Protein AF-A0A433TVH8-F1 (afdb_monomer_lite)

Structure (mmCIF, N/CA/C/O backbone):
data_AF-A0A433TVH8-F1
#
_entry.id   AF-A0A433TVH8-F1
#
loop_
_atom_site.group_PDB
_atom_site.id
_atom_site.type_symbol
_atom_site.label_atom_id
_atom_site.label_alt_id
_atom_site.label_comp_id
_atom_site.label_asym_id
_atom_site.label_entity_id
_atom_site.label_seq_id
_atom_site.pdbx_PDB_ins_code
_atom_site.Cartn_x
_atom_site.Cartn_y
_atom_site.Cartn_z
_atom_site.occupancy
_atom_site.B_iso_or_equiv
_atom_site.auth_seq_id
_atom_site.auth_comp_id
_atom_site.auth_asym_id
_atom_site.auth_atom_id
_atom_site.pdbx_PDB_model_num
ATOM 1 N N . MET A 1 1 ? 21.998 -65.240 -24.232 1.00 43.97 1 MET A N 1
ATOM 2 C CA . MET A 1 1 ? 23.245 -64.787 -24.881 1.00 43.97 1 MET A CA 1
ATOM 3 C C . MET A 1 1 ? 22.885 -63.749 -25.928 1.00 43.97 1 MET A C 1
ATOM 5 O O . MET A 1 1 ? 22.402 -64.134 -26.981 1.00 43.97 1 MET A O 1
ATOM 9 N N . SER A 1 2 ? 23.066 -62.463 -25.629 1.00 40.50 2 SER A N 1
ATOM 10 C CA . SER A 1 2 ? 22.928 -61.381 -26.612 1.00 40.50 2 SER A CA 1
ATOM 11 C C . SER A 1 2 ? 23.984 -60.322 -26.330 1.00 40.50 2 SER A C 1
ATOM 13 O O . SER A 1 2 ? 24.307 -60.047 -25.178 1.00 40.50 2 SER A O 1
ATOM 15 N N . LYS A 1 3 ? 24.585 -59.862 -27.423 1.00 35.66 3 LYS A N 1
ATOM 16 C CA . LYS A 1 3 ? 25.924 -59.294 -27.547 1.00 35.66 3 LYS A CA 1
ATOM 17 C C . LYS A 1 3 ? 26.063 -57.886 -26.966 1.00 35.66 3 LYS A C 1
ATOM 19 O O . LYS A 1 3 ? 25.188 -57.045 -27.141 1.00 35.66 3 LYS A O 1
ATOM 24 N N . ALA A 1 4 ? 27.228 -57.656 -26.365 1.00 31.70 4 ALA A N 1
ATOM 25 C CA . ALA A 1 4 ? 27.829 -56.346 -26.185 1.00 31.70 4 ALA A CA 1
ATOM 26 C C . ALA A 1 4 ? 28.227 -55.765 -27.551 1.00 31.70 4 ALA A C 1
ATOM 28 O O . ALA A 1 4 ? 28.735 -56.489 -28.410 1.00 31.70 4 ALA A O 1
ATOM 29 N N . THR A 1 5 ? 28.023 -54.461 -27.723 1.00 40.94 5 THR A N 1
ATOM 30 C CA . THR A 1 5 ? 28.688 -53.681 -28.771 1.00 40.94 5 THR A CA 1
ATOM 31 C C . THR A 1 5 ? 29.312 -52.477 -28.090 1.00 40.94 5 THR A C 1
ATOM 33 O O . THR A 1 5 ? 28.623 -51.610 -27.559 1.00 40.94 5 THR A O 1
ATOM 36 N N . GLU A 1 6 ? 30.631 -52.526 -28.040 1.00 31.86 6 GLU A N 1
ATOM 37 C CA . GLU A 1 6 ? 31.561 -51.543 -27.516 1.00 31.86 6 GLU A CA 1
ATOM 38 C C . GLU A 1 6 ? 31.805 -50.500 -28.614 1.00 31.86 6 GLU A C 1
ATOM 40 O O . GLU A 1 6 ? 32.073 -50.860 -29.761 1.00 31.86 6 GLU A O 1
ATOM 45 N N . VAL A 1 7 ? 31.663 -49.214 -28.292 1.00 39.47 7 VAL A N 1
ATOM 46 C CA . VAL A 1 7 ? 32.149 -48.124 -29.145 1.00 39.47 7 VAL A CA 1
ATOM 47 C C . VAL A 1 7 ? 33.027 -47.236 -28.282 1.00 39.47 7 VAL A C 1
ATOM 49 O O . VAL A 1 7 ? 32.582 -46.596 -27.330 1.00 39.47 7 VAL A O 1
ATOM 52 N N . GLU A 1 8 ? 34.306 -47.279 -28.616 1.00 32.91 8 GLU A N 1
ATOM 53 C CA . GLU A 1 8 ? 35.418 -46.644 -27.940 1.00 32.91 8 GLU A CA 1
ATOM 54 C C . GLU A 1 8 ? 35.581 -45.180 -28.393 1.00 32.91 8 GLU A C 1
ATOM 56 O O . GLU A 1 8 ? 35.491 -44.858 -29.574 1.00 32.91 8 GLU A O 1
ATOM 61 N N . GLY A 1 9 ? 35.882 -44.303 -27.431 1.00 29.08 9 GLY A N 1
ATOM 62 C CA . GLY A 1 9 ? 36.869 -43.236 -27.606 1.00 29.08 9 GLY A CA 1
ATOM 63 C C . GLY A 1 9 ? 36.485 -41.965 -28.376 1.00 29.08 9 GLY A C 1
ATOM 64 O O . GLY A 1 9 ? 36.715 -41.849 -29.574 1.00 29.08 9 GLY A O 1
ATOM 65 N N . ARG A 1 10 ? 36.164 -40.902 -27.626 1.00 31.50 10 ARG A N 1
ATOM 66 C CA . ARG A 1 10 ? 36.902 -39.622 -27.715 1.00 31.50 10 ARG A CA 1
ATOM 67 C C . ARG A 1 10 ? 36.694 -38.800 -26.442 1.00 31.50 10 ARG A C 1
ATOM 69 O O . ARG A 1 10 ? 35.688 -38.125 -26.262 1.00 31.50 10 ARG A O 1
ATOM 76 N N . LYS A 1 11 ? 37.677 -38.885 -25.540 1.00 35.81 11 LYS A N 1
ATOM 77 C CA . LYS A 1 11 ? 37.863 -37.939 -24.438 1.00 35.81 11 LYS A CA 1
ATOM 78 C C . LYS A 1 11 ? 38.481 -36.667 -25.015 1.00 35.81 11 LYS A C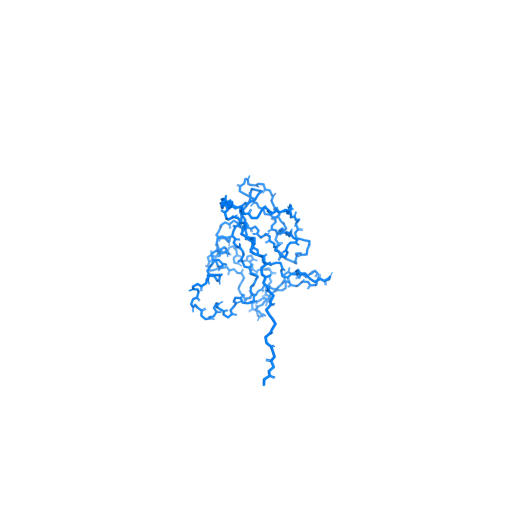 1
ATOM 80 O O . LYS A 1 11 ? 39.625 -36.695 -25.456 1.00 35.81 11 LYS A O 1
ATOM 85 N N . THR A 1 12 ? 37.758 -35.561 -24.953 1.00 31.31 12 THR A N 1
ATOM 86 C CA . THR A 1 12 ? 38.347 -34.220 -25.014 1.00 31.31 12 THR A CA 1
ATOM 87 C C . THR A 1 12 ? 38.068 -33.545 -23.685 1.00 31.31 12 THR A C 1
ATOM 89 O O . THR A 1 12 ? 36.963 -33.080 -23.426 1.00 31.31 12 THR A O 1
ATOM 92 N N . ALA A 1 13 ? 39.084 -33.560 -22.824 1.00 33.44 13 ALA A N 1
A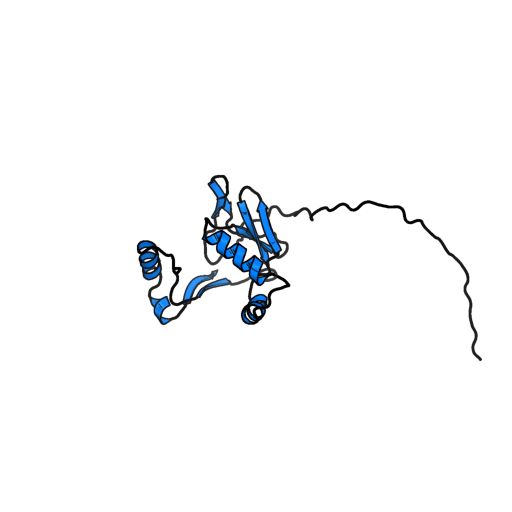TOM 93 C CA . ALA A 1 13 ? 39.188 -32.644 -21.707 1.00 33.44 13 ALA A CA 1
ATOM 94 C C . ALA A 1 13 ? 39.434 -31.243 -22.278 1.00 33.44 13 ALA A C 1
ATOM 96 O O . ALA A 1 13 ? 40.366 -31.056 -23.059 1.00 33.44 13 ALA A O 1
ATOM 97 N N . ILE A 1 14 ? 38.605 -30.273 -21.899 1.00 36.31 14 ILE A N 1
ATOM 98 C CA . ILE A 1 14 ? 38.927 -28.856 -22.054 1.00 36.31 14 ILE A CA 1
ATOM 99 C C . ILE A 1 14 ? 38.841 -28.233 -20.666 1.00 36.31 14 ILE A C 1
ATOM 101 O O . ILE A 1 14 ? 37.876 -28.424 -19.929 1.00 36.31 14 ILE A O 1
ATOM 105 N N . ASN A 1 15 ? 39.951 -27.592 -20.323 1.00 30.66 15 ASN A N 1
ATOM 106 C CA . ASN A 1 15 ? 40.332 -27.110 -19.014 1.00 30.66 15 ASN A CA 1
ATOM 107 C C . ASN A 1 15 ? 39.329 -26.143 -18.388 1.00 30.66 15 ASN A C 1
ATOM 109 O O . ASN A 1 15 ? 38.829 -25.216 -19.019 1.00 30.66 15 ASN A O 1
ATOM 113 N N . CYS A 1 16 ? 39.169 -26.344 -17.084 1.00 29.88 16 CYS A N 1
ATOM 114 C CA . CYS A 1 16 ? 38.721 -25.365 -16.118 1.00 29.88 16 CYS A CA 1
ATOM 115 C C . CYS A 1 16 ? 39.768 -24.241 -16.034 1.00 29.88 16 CYS A C 1
ATOM 117 O O . CYS A 1 16 ? 40.917 -24.485 -15.661 1.00 29.88 16 CYS A O 1
ATOM 119 N N . SER A 1 17 ? 39.380 -23.016 -16.376 1.00 32.03 17 SER A N 1
ATOM 120 C CA . SER A 1 17 ? 40.131 -21.813 -16.026 1.00 32.03 17 SER A CA 1
ATOM 121 C C . SER A 1 17 ? 39.164 -20.758 -15.512 1.00 32.03 17 SER A C 1
ATOM 123 O O . SER A 1 17 ? 38.303 -20.282 -16.245 1.00 32.03 17 SER A O 1
ATOM 125 N N . ASN A 1 18 ? 39.337 -20.460 -14.225 1.00 34.53 18 ASN A N 1
ATOM 126 C CA . ASN A 1 18 ? 38.788 -19.362 -13.440 1.00 34.53 18 ASN A CA 1
ATOM 127 C C . ASN A 1 18 ? 38.329 -18.146 -14.258 1.00 34.53 18 ASN A C 1
ATOM 129 O O . ASN A 1 18 ? 39.164 -17.395 -14.761 1.00 34.53 18 ASN A O 1
ATOM 133 N N . GLU A 1 19 ? 37.031 -17.857 -14.223 1.00 35.44 19 GLU A N 1
ATOM 134 C CA . GLU A 1 19 ? 36.545 -16.488 -14.355 1.00 35.44 19 GLU A CA 1
ATOM 135 C C . GLU A 1 19 ? 35.785 -16.104 -13.088 1.00 35.44 19 GLU A C 1
ATOM 137 O O . GLU A 1 19 ? 34.848 -16.766 -12.650 1.00 35.44 19 GLU A O 1
ATOM 142 N N . LYS A 1 20 ? 36.317 -15.052 -12.466 1.00 31.34 20 LYS A N 1
ATOM 143 C CA . LYS A 1 20 ? 35.874 -14.417 -11.233 1.00 31.34 20 LYS A CA 1
ATOM 144 C C . LYS A 1 20 ? 34.369 -14.179 -11.217 1.00 31.34 20 LYS A C 1
ATOM 146 O O . LYS A 1 20 ? 33.812 -13.637 -12.171 1.00 31.34 20 LYS A O 1
ATOM 151 N N . GLU A 1 21 ? 33.792 -14.445 -10.050 1.00 37.22 21 GLU A N 1
ATOM 152 C CA . GLU A 1 21 ? 32.594 -13.788 -9.545 1.00 37.22 21 GLU A CA 1
ATOM 153 C C . GLU A 1 21 ? 32.591 -12.309 -9.956 1.00 37.22 21 GLU A C 1
ATOM 155 O O . GLU A 1 21 ? 33.472 -11.525 -9.591 1.00 37.22 21 GLU A O 1
ATOM 160 N N . ARG A 1 22 ? 31.592 -11.930 -10.749 1.00 32.31 22 ARG A N 1
ATOM 161 C CA . ARG A 1 22 ? 31.095 -10.561 -10.770 1.00 32.31 22 ARG A CA 1
ATOM 162 C C . ARG A 1 22 ? 29.696 -10.619 -10.190 1.00 32.31 22 ARG A C 1
ATOM 164 O O . ARG A 1 22 ? 28.745 -10.949 -10.893 1.00 32.31 22 ARG A O 1
ATOM 171 N N . GLU A 1 23 ? 29.601 -10.307 -8.901 1.00 37.50 23 GLU A N 1
ATOM 172 C CA . GLU A 1 23 ? 28.397 -9.717 -8.327 1.00 37.50 23 GLU A CA 1
ATOM 173 C C . GLU A 1 23 ? 28.044 -8.484 -9.164 1.00 37.50 23 GLU A C 1
ATOM 175 O O . GLU A 1 23 ? 28.596 -7.397 -9.008 1.00 37.50 23 GLU A O 1
ATOM 180 N N . GLY A 1 24 ? 27.162 -8.691 -10.132 1.00 27.98 24 GLY A N 1
ATOM 181 C CA . GLY A 1 24 ? 26.419 -7.641 -10.792 1.00 27.98 24 GLY A CA 1
ATOM 182 C C . GLY A 1 24 ? 24.974 -7.835 -10.391 1.00 27.98 24 GLY A C 1
ATOM 183 O O . GLY A 1 24 ? 24.295 -8.702 -10.940 1.00 27.98 24 GLY A O 1
ATOM 184 N N . SER A 1 25 ? 24.506 -7.046 -9.425 1.00 33.22 25 SER A N 1
ATOM 185 C CA . SER A 1 25 ? 23.078 -6.803 -9.235 1.00 33.22 25 SER A CA 1
ATOM 186 C C . SER A 1 25 ? 22.454 -6.587 -10.617 1.00 33.22 25 SER A C 1
ATOM 188 O O . SER A 1 25 ? 23.026 -5.821 -11.397 1.00 33.22 25 SER A O 1
ATOM 190 N N . PRO A 1 26 ? 21.340 -7.250 -10.973 1.00 34.81 26 PRO A N 1
ATOM 191 C CA . PRO A 1 26 ? 20.772 -7.092 -12.301 1.00 34.81 26 PRO A CA 1
ATOM 192 C C . PRO A 1 26 ? 20.453 -5.611 -12.519 1.00 34.81 26 PRO A C 1
ATOM 194 O O . PRO A 1 26 ? 19.620 -5.039 -11.813 1.00 34.81 26 PRO A O 1
ATOM 197 N N . GLU A 1 27 ? 21.148 -4.980 -13.469 1.00 32.47 27 GLU A N 1
ATOM 198 C CA . GLU A 1 27 ? 20.838 -3.629 -13.928 1.00 32.47 27 GLU A CA 1
ATOM 199 C C . GLU A 1 27 ? 19.367 -3.601 -14.354 1.00 32.47 27 GLU A C 1
ATOM 201 O O . GLU A 1 27 ? 18.961 -4.251 -15.323 1.00 32.47 27 GLU A O 1
ATOM 206 N N . ILE A 1 28 ? 18.543 -2.870 -13.602 1.00 40.03 28 ILE A N 1
ATOM 207 C CA . ILE A 1 28 ? 17.120 -2.717 -13.896 1.00 40.03 28 ILE A CA 1
ATOM 208 C C . ILE A 1 28 ? 17.000 -1.873 -15.172 1.00 40.03 28 ILE A C 1
ATOM 210 O O . ILE A 1 28 ? 17.134 -0.653 -15.144 1.00 40.03 28 ILE A O 1
ATOM 214 N N . LYS A 1 29 ? 16.743 -2.541 -16.303 1.00 42.19 29 LYS A N 1
ATOM 215 C CA . LYS A 1 29 ? 16.635 -1.946 -17.648 1.00 42.19 29 LYS A CA 1
ATOM 216 C C . LYS A 1 29 ? 15.372 -1.117 -17.911 1.00 42.19 29 LYS A C 1
ATOM 218 O O . LYS A 1 29 ? 15.210 -0.639 -19.031 1.00 42.19 29 LYS A O 1
ATOM 223 N N . SER A 1 30 ? 14.468 -0.915 -16.953 1.00 52.47 30 SER A N 1
ATOM 224 C CA . SER A 1 30 ? 13.287 -0.077 -17.184 1.00 52.47 30 SER A CA 1
ATOM 225 C C . SER A 1 30 ? 13.349 1.218 -16.379 1.00 52.47 30 SER A C 1
ATOM 227 O O . SER A 1 30 ? 13.406 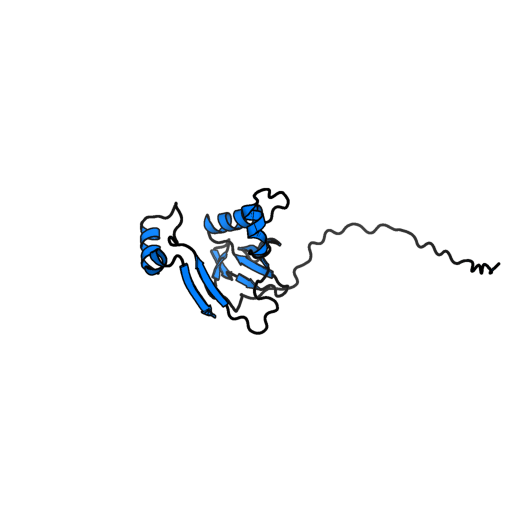1.249 -15.146 1.00 52.47 30 SER A O 1
ATOM 229 N N . ALA A 1 31 ? 13.277 2.337 -17.102 1.00 76.19 31 ALA A N 1
ATOM 230 C CA . ALA A 1 31 ? 13.085 3.654 -16.508 1.00 76.19 31 ALA A CA 1
ATOM 231 C C . ALA A 1 31 ? 11.779 3.742 -15.690 1.00 76.19 31 ALA A C 1
ATOM 233 O O . ALA A 1 31 ? 11.632 4.683 -14.919 1.00 76.19 31 ALA A O 1
ATOM 234 N N . GLY A 1 32 ? 10.892 2.742 -15.780 1.00 86.62 32 GLY A N 1
ATOM 235 C CA . GLY A 1 32 ? 9.599 2.706 -15.112 1.00 86.62 32 GLY A CA 1
ATOM 236 C C . GLY A 1 32 ? 8.677 3.823 -15.603 1.00 86.62 32 GLY A C 1
ATOM 237 O O . GLY A 1 32 ? 9.114 4.842 -16.134 1.00 86.62 32 GLY A O 1
ATOM 238 N N . VAL A 1 33 ? 7.372 3.646 -15.452 1.00 92.69 33 VAL A N 1
ATOM 239 C CA . VAL A 1 33 ? 6.395 4.709 -15.736 1.00 92.69 33 VAL A CA 1
ATOM 240 C C . VAL A 1 33 ? 5.429 4.843 -14.570 1.00 92.69 33 VAL A C 1
ATOM 242 O O . VAL A 1 33 ? 5.159 3.846 -13.909 1.00 92.69 33 VAL A O 1
ATOM 245 N N . PRO A 1 34 ? 4.870 6.032 -14.287 1.00 93.00 34 PRO A N 1
ATOM 246 C CA . PRO A 1 34 ? 3.817 6.148 -13.285 1.00 93.00 34 PRO A CA 1
ATOM 247 C C . PRO A 1 34 ? 2.684 5.150 -13.559 1.00 93.00 34 PRO A C 1
ATOM 249 O O . PRO A 1 34 ? 2.223 5.031 -14.700 1.00 93.00 34 PRO A O 1
ATOM 252 N N . LEU A 1 35 ? 2.241 4.429 -12.525 1.00 92.25 35 LEU A N 1
ATOM 253 C CA . LEU A 1 35 ? 1.194 3.420 -12.672 1.00 92.25 35 LEU A CA 1
ATOM 254 C C . LEU A 1 35 ? -0.093 4.087 -13.180 1.00 92.25 35 LEU A C 1
ATOM 256 O O . LEU A 1 35 ? -0.658 4.974 -12.538 1.00 92.25 35 LEU A O 1
ATOM 260 N N . LYS A 1 36 ? -0.558 3.657 -14.357 1.00 89.31 36 LYS A N 1
ATOM 261 C CA . LYS A 1 36 ? -1.720 4.267 -15.023 1.00 89.31 36 LYS A CA 1
ATOM 262 C C . LYS A 1 36 ? -3.019 3.982 -14.272 1.00 89.31 36 LYS A C 1
ATOM 264 O O . LYS A 1 36 ? -3.841 4.880 -14.094 1.00 89.31 36 LYS A O 1
ATOM 269 N N . ILE A 1 37 ? -3.183 2.738 -13.830 1.00 89.38 37 ILE A N 1
ATOM 270 C CA . ILE A 1 37 ? -4.390 2.239 -13.172 1.00 89.38 37 ILE A CA 1
ATOM 271 C C . ILE A 1 37 ? -4.161 2.299 -11.665 1.00 89.38 37 ILE A C 1
ATOM 273 O O . ILE A 1 37 ? -3.614 1.384 -11.058 1.00 89.38 37 ILE A O 1
ATOM 277 N N . GLN A 1 38 ? -4.552 3.425 -11.074 1.00 91.12 38 GLN A N 1
ATOM 278 C CA . GLN A 1 38 ? -4.480 3.660 -9.639 1.00 91.12 38 GLN A CA 1
ATOM 279 C C . GLN A 1 38 ? -5.852 4.136 -9.160 1.00 91.12 38 GLN A C 1
ATOM 281 O O . GLN A 1 38 ? -6.227 5.284 -9.403 1.00 91.12 38 GLN A O 1
ATOM 286 N N . ALA A 1 39 ? -6.590 3.241 -8.499 1.00 91.00 39 ALA A N 1
ATOM 287 C CA . ALA A 1 39 ? -7.947 3.503 -8.024 1.00 91.00 39 ALA A CA 1
ATOM 288 C C . ALA A 1 39 ? -7.984 4.542 -6.890 1.00 91.00 39 ALA A C 1
ATOM 290 O O . ALA A 1 39 ? -8.909 5.342 -6.823 1.00 91.00 39 ALA A O 1
ATOM 291 N N . SER A 1 40 ? -6.973 4.560 -6.015 1.00 90.19 40 SER A N 1
ATOM 292 C CA . SER A 1 40 ? -6.936 5.420 -4.828 1.00 90.19 40 SER A CA 1
ATOM 293 C C . SER A 1 40 ? -5.515 5.854 -4.460 1.00 90.19 40 SER A C 1
ATOM 295 O O . SER A 1 40 ? -4.519 5.389 -5.017 1.00 90.19 40 SER A O 1
ATOM 297 N N . GLY A 1 41 ? -5.406 6.761 -3.491 1.00 87.62 41 GLY A N 1
ATOM 298 C CA . GLY A 1 41 ? -4.138 7.314 -3.018 1.00 87.62 41 GLY A CA 1
ATOM 299 C C . GLY A 1 41 ? -3.583 8.442 -3.893 1.00 87.62 41 GLY A C 1
ATOM 300 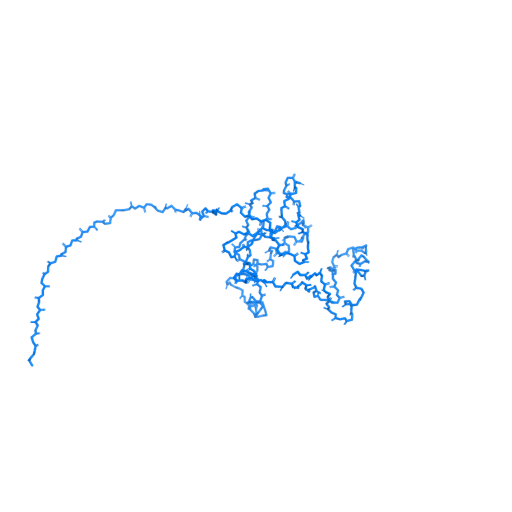O O . GLY A 1 41 ? -4.179 8.863 -4.882 1.00 87.62 41 GLY A O 1
ATOM 301 N N . HIS A 1 42 ? -2.429 8.978 -3.497 1.00 85.06 42 HIS A N 1
ATOM 302 C CA . HIS A 1 42 ? -1.784 10.068 -4.228 1.00 85.06 42 HIS A CA 1
ATOM 303 C C . HIS A 1 42 ? -1.039 9.532 -5.451 1.00 85.06 42 HIS A C 1
ATOM 305 O O . HIS A 1 42 ? -0.411 8.483 -5.359 1.00 85.06 42 HIS A O 1
ATOM 311 N N . LYS A 1 43 ? -1.066 10.267 -6.569 1.00 86.25 43 LYS A N 1
ATOM 312 C CA . LYS A 1 43 ? -0.268 9.954 -7.772 1.00 86.25 43 LYS A CA 1
ATOM 313 C C . LYS A 1 43 ? 1.187 10.426 -7.654 1.00 86.25 43 LYS A C 1
ATOM 315 O O . LYS A 1 43 ? 2.071 9.878 -8.306 1.00 86.25 43 LYS A O 1
ATOM 320 N N . VAL A 1 44 ? 1.436 11.419 -6.801 1.00 89.81 44 VAL A N 1
ATOM 321 C CA . VAL A 1 44 ? 2.756 12.007 -6.537 1.00 89.81 44 VAL A CA 1
ATOM 322 C C . VAL A 1 44 ? 3.003 12.124 -5.034 1.00 89.81 44 VAL A C 1
ATOM 324 O O . VAL A 1 44 ? 2.062 12.248 -4.247 1.00 89.81 44 VAL A O 1
ATOM 327 N N . THR A 1 45 ? 4.267 12.090 -4.628 1.00 89.69 45 THR A N 1
ATOM 328 C CA . THR A 1 45 ? 4.716 12.335 -3.251 1.00 89.69 45 THR A CA 1
ATOM 329 C C . THR A 1 45 ? 5.998 13.171 -3.254 1.00 89.69 45 THR A C 1
ATOM 331 O O . THR A 1 45 ? 6.533 13.481 -4.313 1.00 89.69 45 THR A O 1
ATOM 334 N N . GLN A 1 46 ? 6.479 13.572 -2.079 1.00 88.31 46 GLN A N 1
ATOM 335 C CA . GLN A 1 46 ? 7.761 14.265 -1.935 1.00 88.31 46 GLN A CA 1
ATOM 336 C C . GLN A 1 46 ? 8.895 13.250 -1.774 1.00 88.31 46 GLN A C 1
ATOM 338 O O . GLN A 1 46 ? 8.805 12.370 -0.917 1.00 88.31 46 GLN A O 1
ATOM 343 N N . GLY A 1 47 ? 9.947 13.396 -2.578 1.00 86.94 47 GLY A N 1
ATOM 344 C CA . GLY A 1 47 ? 11.212 12.686 -2.413 1.00 86.94 47 GLY A CA 1
ATOM 345 C C . GLY A 1 47 ? 12.088 13.293 -1.313 1.00 86.94 47 GLY A C 1
ATOM 346 O O . GLY A 1 47 ? 11.714 14.262 -0.650 1.00 86.94 47 GLY A O 1
ATOM 347 N N . HIS A 1 48 ? 13.287 12.741 -1.144 1.00 86.06 48 HIS A N 1
ATOM 348 C CA . HIS A 1 48 ? 14.282 13.160 -0.154 1.00 86.06 48 HIS A CA 1
ATOM 349 C C . HIS A 1 48 ? 14.684 14.630 -0.302 1.00 86.06 48 HIS A C 1
ATOM 351 O O . HIS A 1 48 ? 14.796 15.337 0.693 1.00 86.06 48 HIS A O 1
ATOM 357 N N . SER A 1 49 ? 14.838 15.111 -1.537 1.00 83.06 49 SER A N 1
ATOM 358 C CA . SER A 1 49 ? 15.193 16.507 -1.832 1.00 83.06 49 SER A CA 1
ATOM 359 C C . SER A 1 49 ? 13.989 17.461 -1.826 1.00 83.06 49 SER A C 1
ATOM 361 O O . SER A 1 49 ? 14.115 18.599 -2.261 1.00 83.06 49 SER A O 1
ATOM 363 N N . GLY A 1 50 ? 12.801 17.008 -1.404 1.00 82.75 50 GLY A N 1
ATOM 364 C CA . GLY A 1 50 ? 11.561 17.799 -1.411 1.00 82.75 50 GLY A CA 1
ATOM 365 C C . GLY A 1 50 ? 10.859 17.894 -2.772 1.00 82.75 50 GLY A C 1
ATOM 366 O O . GLY A 1 50 ? 9.695 18.295 -2.829 1.00 82.75 50 GLY A O 1
ATOM 367 N N . ASN A 1 51 ? 11.520 17.468 -3.850 1.00 86.62 51 ASN A N 1
ATOM 368 C CA . ASN A 1 51 ? 10.948 17.412 -5.194 1.00 86.62 51 ASN A CA 1
ATOM 369 C C . ASN A 1 51 ? 9.784 16.419 -5.277 1.00 86.62 51 ASN A C 1
ATOM 371 O O . ASN A 1 51 ? 9.734 15.429 -4.543 1.00 86.62 51 ASN A O 1
ATOM 375 N N . GLN A 1 52 ? 8.851 16.669 -6.197 1.00 90.81 52 GLN A N 1
ATOM 376 C CA . GLN A 1 52 ? 7.765 15.733 -6.462 1.00 90.81 52 GLN A CA 1
ATOM 377 C C . GLN A 1 52 ? 8.272 14.533 -7.263 1.00 90.81 52 GLN A C 1
ATOM 379 O O . GLN A 1 52 ? 8.903 14.694 -8.304 1.00 90.81 52 GLN A O 1
ATOM 384 N N . ILE A 1 53 ? 7.953 13.340 -6.778 1.00 89.81 53 ILE A N 1
ATOM 385 C CA . ILE A 1 53 ? 8.237 12.054 -7.416 1.00 89.81 53 ILE A CA 1
ATOM 386 C C . ILE A 1 53 ? 6.927 11.273 -7.594 1.00 89.81 53 ILE A C 1
ATOM 388 O O . ILE A 1 53 ? 5.976 11.496 -6.830 1.00 89.81 53 ILE A O 1
ATOM 392 N N . PRO A 1 54 ? 6.829 10.353 -8.568 1.00 92.56 54 PRO A N 1
ATOM 393 C CA . PRO A 1 54 ? 5.671 9.474 -8.686 1.00 92.56 54 PRO A CA 1
ATOM 394 C C . PRO A 1 54 ? 5.483 8.631 -7.419 1.00 92.56 54 PRO A C 1
ATOM 396 O O . PRO A 1 54 ? 6.437 8.094 -6.864 1.00 92.56 54 PRO A O 1
ATOM 399 N N . ALA A 1 55 ? 4.242 8.495 -6.956 1.00 94.44 55 ALA A N 1
ATOM 400 C CA . ALA A 1 55 ? 3.946 7.700 -5.765 1.00 94.44 55 ALA A CA 1
ATOM 401 C C . ALA A 1 55 ? 3.984 6.190 -6.041 1.00 94.44 55 ALA A C 1
ATOM 403 O O . ALA A 1 55 ? 4.325 5.414 -5.148 1.00 94.44 55 ALA A O 1
ATOM 404 N N . VAL A 1 56 ? 3.623 5.780 -7.261 1.00 95.75 56 VAL A N 1
ATOM 405 C CA . VAL A 1 56 ? 3.685 4.390 -7.719 1.00 95.75 56 VAL A CA 1
ATOM 406 C C . VAL A 1 56 ? 4.227 4.352 -9.146 1.00 95.75 56 VAL A C 1
ATOM 408 O O . VAL A 1 56 ? 3.707 5.043 -10.023 1.00 95.75 56 VAL A O 1
ATOM 411 N N . ILE A 1 57 ? 5.263 3.548 -9.377 1.00 95.56 57 ILE A N 1
ATOM 412 C CA . ILE A 1 57 ? 5.922 3.369 -10.677 1.00 95.56 57 ILE A CA 1
ATOM 413 C C . ILE A 1 57 ? 5.770 1.906 -11.090 1.00 95.56 57 ILE A C 1
ATOM 415 O O . ILE A 1 57 ? 6.151 1.023 -10.334 1.00 95.56 57 ILE A O 1
ATOM 419 N N . ASP A 1 58 ? 5.236 1.644 -12.274 1.00 96.00 58 ASP A N 1
ATOM 420 C CA . ASP A 1 58 ? 5.244 0.329 -12.908 1.00 96.00 58 ASP A CA 1
ATOM 421 C C . ASP A 1 58 ? 6.586 0.099 -13.607 1.00 96.00 58 ASP A C 1
ATOM 423 O O . ASP A 1 58 ? 7.010 0.910 -14.436 1.00 96.00 58 ASP A O 1
ATOM 427 N N . LEU A 1 59 ? 7.263 -0.993 -13.256 1.00 95.88 59 LEU A N 1
ATOM 428 C CA . LEU A 1 59 ? 8.537 -1.377 -13.859 1.00 95.88 59 LEU A CA 1
ATOM 429 C C . LEU A 1 59 ? 8.345 -2.181 -15.151 1.00 95.88 59 LEU A C 1
ATOM 431 O O . LEU A 1 59 ? 9.306 -2.348 -15.902 1.00 95.88 59 LEU A O 1
ATOM 435 N N . GLY A 1 60 ? 7.132 -2.670 -15.429 1.00 94.38 60 GLY A N 1
ATOM 436 C CA . GLY A 1 60 ? 6.823 -3.500 -16.595 1.00 94.38 60 GLY A CA 1
ATOM 437 C C . GLY A 1 60 ? 7.329 -4.946 -16.505 1.00 94.38 60 GLY A C 1
ATOM 438 O O . GLY A 1 60 ? 7.006 -5.750 -17.372 1.00 94.38 60 GLY A O 1
ATOM 439 N N . ASP A 1 61 ? 8.068 -5.296 -15.451 1.00 94.31 61 ASP A N 1
ATOM 440 C CA . ASP A 1 61 ? 8.635 -6.628 -15.182 1.00 94.31 61 ASP A CA 1
ATOM 441 C C . ASP A 1 61 ? 7.760 -7.472 -14.233 1.00 94.31 61 ASP A C 1
ATOM 443 O O . ASP A 1 61 ? 8.221 -8.455 -13.658 1.00 94.31 61 ASP A O 1
ATOM 447 N N . GLY A 1 62 ? 6.504 -7.066 -14.029 1.00 96.81 62 GLY A N 1
ATOM 448 C CA . GLY A 1 62 ? 5.614 -7.671 -13.038 1.00 96.81 62 GLY A CA 1
ATOM 449 C C . GLY A 1 62 ? 5.763 -7.097 -11.630 1.00 96.81 62 GLY A C 1
ATOM 450 O O . GLY A 1 62 ? 5.072 -7.559 -10.726 1.00 96.81 62 GLY A O 1
ATOM 451 N N . PHE A 1 63 ? 6.586 -6.062 -11.432 1.00 97.75 63 PHE A N 1
ATOM 452 C CA . PHE A 1 63 ? 6.702 -5.330 -10.172 1.00 97.75 63 PHE A CA 1
ATOM 453 C C . PHE A 1 63 ? 6.359 -3.841 -10.319 1.00 97.75 63 PHE A C 1
ATOM 455 O O . PHE A 1 63 ? 6.434 -3.243 -11.392 1.00 97.75 63 PHE A O 1
ATOM 462 N N . ILE A 1 64 ? 6.005 -3.231 -9.192 1.00 97.62 64 ILE A N 1
ATOM 463 C CA . ILE A 1 64 ? 5.884 -1.788 -9.007 1.00 97.62 64 ILE A CA 1
ATOM 464 C C . ILE A 1 64 ? 6.874 -1.298 -7.944 1.00 97.62 64 ILE A C 1
ATOM 466 O O . ILE A 1 64 ? 7.277 -2.043 -7.048 1.00 97.62 64 ILE A O 1
ATOM 470 N N . LEU A 1 65 ? 7.207 -0.012 -7.998 1.00 97.12 65 LEU A N 1
ATOM 471 C CA . LEU A 1 65 ? 7.823 0.730 -6.905 1.00 97.12 65 LEU A CA 1
ATOM 472 C C . LEU A 1 65 ? 6.764 1.605 -6.241 1.00 97.12 65 LEU A C 1
ATOM 474 O O . LEU A 1 65 ? 6.213 2.496 -6.883 1.00 97.12 65 LEU A O 1
ATOM 478 N N . LYS A 1 66 ? 6.497 1.384 -4.954 1.00 97.19 66 LYS A N 1
ATOM 479 C CA . LYS A 1 66 ? 5.615 2.229 -4.139 1.00 97.19 66 LYS A CA 1
ATOM 480 C C . LYS A 1 66 ? 6.454 3.125 -3.238 1.00 97.19 66 LYS A C 1
ATOM 482 O O . LYS A 1 66 ? 7.187 2.624 -2.392 1.00 97.19 66 LYS A O 1
ATOM 487 N N . ALA A 1 67 ? 6.349 4.437 -3.404 1.00 96.38 67 ALA A N 1
ATOM 488 C CA . ALA A 1 67 ? 7.158 5.391 -2.657 1.00 96.38 67 ALA A CA 1
ATOM 489 C C . ALA A 1 67 ? 6.829 5.358 -1.156 1.00 96.38 67 ALA A C 1
ATOM 491 O O . ALA A 1 67 ? 5.657 5.356 -0.760 1.00 96.38 67 ALA A O 1
ATOM 492 N N . LEU A 1 68 ? 7.863 5.386 -0.314 1.00 95.81 68 LEU A N 1
ATOM 493 C CA . LEU A 1 68 ? 7.704 5.504 1.130 1.00 95.81 68 LEU A CA 1
ATOM 494 C C . LEU A 1 68 ? 7.083 6.864 1.461 1.00 95.81 68 LEU A C 1
ATOM 496 O O . LEU A 1 68 ? 7.551 7.924 1.044 1.00 95.81 68 LEU A O 1
ATOM 500 N N . GLN A 1 69 ? 6.010 6.835 2.245 1.00 92.88 69 GLN A N 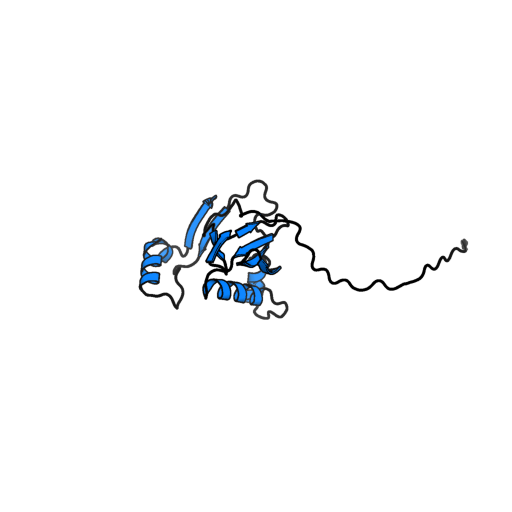1
ATOM 501 C CA . GLN A 1 69 ? 5.387 8.051 2.752 1.00 92.88 69 GLN A CA 1
ATOM 502 C C . GLN A 1 69 ? 6.216 8.668 3.880 1.00 92.88 69 GLN A C 1
ATOM 504 O O . GLN A 1 69 ? 6.974 7.976 4.559 1.00 92.88 69 GLN A O 1
ATOM 509 N N . LYS A 1 70 ? 5.989 9.962 4.149 1.00 91.19 70 LYS A N 1
ATOM 510 C CA . LYS A 1 70 ? 6.608 10.658 5.287 1.00 91.19 70 LYS A CA 1
ATOM 511 C C . LYS A 1 70 ? 6.459 9.854 6.592 1.00 91.19 70 LYS A C 1
ATOM 513 O O . LYS A 1 70 ? 5.371 9.293 6.819 1.00 91.19 70 LYS A O 1
ATOM 518 N N . PRO A 1 71 ? 7.495 9.837 7.450 1.00 91.31 71 PRO A N 1
ATOM 519 C CA . PRO A 1 71 ? 7.429 9.176 8.741 1.00 91.31 71 PRO A CA 1
ATOM 520 C C . PRO A 1 71 ? 6.212 9.626 9.562 1.00 91.31 71 PRO A C 1
ATOM 522 O O . PRO A 1 71 ? 5.768 10.772 9.444 1.00 91.31 71 PRO A O 1
ATOM 525 N N . PRO A 1 72 ? 5.627 8.723 10.360 1.00 93.50 72 PRO A N 1
ATOM 526 C CA . PRO A 1 72 ? 6.030 7.322 10.541 1.00 93.50 72 PRO A CA 1
ATOM 527 C C . PRO A 1 72 ? 5.363 6.348 9.545 1.00 93.50 72 PRO A C 1
ATOM 529 O O . PRO A 1 72 ? 5.485 5.138 9.692 1.00 93.50 72 PRO A O 1
ATOM 532 N N . ARG A 1 73 ? 4.590 6.830 8.559 1.00 92.88 73 ARG A N 1
ATOM 533 C CA . ARG A 1 73 ? 3.737 5.957 7.725 1.00 92.88 73 ARG A CA 1
ATOM 534 C C . ARG A 1 73 ? 4.539 5.027 6.817 1.00 92.88 73 ARG A C 1
ATOM 536 O O . ARG A 1 73 ? 4.249 3.837 6.784 1.00 92.88 73 ARG A O 1
ATOM 543 N N . GLY A 1 74 ? 5.532 5.565 6.104 1.00 94.44 74 GLY A N 1
ATOM 544 C CA . GLY A 1 74 ? 6.371 4.769 5.204 1.00 94.44 74 GLY A CA 1
ATOM 545 C C . GLY A 1 74 ? 7.209 3.730 5.948 1.00 94.44 74 GLY A C 1
ATOM 546 O O . GLY A 1 74 ? 7.285 2.590 5.513 1.00 94.44 74 GLY A O 1
ATOM 547 N N . GLU A 1 75 ? 7.767 4.099 7.103 1.00 96.00 75 GLU A N 1
ATOM 548 C CA . GLU A 1 75 ? 8.542 3.189 7.959 1.00 96.00 75 GLU A CA 1
ATOM 549 C C . GLU A 1 75 ? 7.677 2.061 8.524 1.00 96.00 75 GLU A C 1
ATOM 551 O O . GLU A 1 75 ? 8.078 0.903 8.485 1.00 96.00 75 GLU A O 1
ATOM 556 N N . ARG A 1 76 ? 6.456 2.371 8.981 1.00 96.88 76 ARG A N 1
ATOM 557 C CA . ARG A 1 76 ? 5.502 1.344 9.424 1.00 96.88 76 ARG A CA 1
ATOM 558 C C . ARG A 1 76 ? 5.182 0.346 8.310 1.00 96.88 76 ARG A C 1
ATOM 560 O O . ARG A 1 76 ? 5.131 -0.850 8.575 1.00 96.88 76 ARG A O 1
ATOM 567 N N . GLU A 1 77 ? 4.971 0.826 7.085 1.00 97.56 77 GLU A N 1
ATOM 568 C CA . GLU A 1 77 ? 4.695 -0.045 5.940 1.00 97.56 77 GLU A CA 1
ATOM 569 C C . GLU A 1 77 ? 5.910 -0.907 5.567 1.00 97.56 77 GLU A C 1
ATOM 571 O O . GLU A 1 77 ? 5.766 -2.113 5.376 1.00 97.56 77 GLU A O 1
ATOM 576 N N . LEU A 1 78 ? 7.109 -0.316 5.522 1.00 98.06 78 LEU A N 1
ATOM 577 C CA . LEU A 1 78 ? 8.352 -1.046 5.269 1.00 98.06 78 LEU A CA 1
ATOM 578 C C . LEU A 1 78 ? 8.577 -2.152 6.306 1.00 98.06 78 LEU A C 1
ATOM 580 O O . LEU A 1 78 ? 8.794 -3.300 5.927 1.00 98.06 78 LEU A O 1
ATOM 584 N N . ASN A 1 79 ? 8.473 -1.817 7.594 1.00 97.69 79 ASN A N 1
ATOM 585 C CA . ASN A 1 79 ? 8.690 -2.766 8.684 1.00 97.69 79 ASN A CA 1
ATOM 586 C C . ASN A 1 79 ? 7.674 -3.915 8.636 1.00 97.69 79 ASN A C 1
ATOM 588 O O . ASN A 1 79 ? 8.041 -5.063 8.869 1.00 97.69 79 ASN A O 1
ATOM 592 N N . PHE A 1 80 ? 6.411 -3.628 8.295 1.00 97.44 80 PHE A N 1
ATOM 593 C CA . PHE A 1 80 ? 5.388 -4.658 8.112 1.00 97.44 80 PHE A CA 1
ATOM 594 C C . PHE A 1 80 ? 5.765 -5.645 7.001 1.00 97.44 80 PHE A C 1
ATOM 596 O O . PHE A 1 80 ? 5.752 -6.854 7.228 1.00 97.44 80 PHE A O 1
ATOM 603 N N . TYR A 1 81 ? 6.140 -5.150 5.816 1.00 98.06 81 TYR A N 1
ATOM 604 C CA . TYR A 1 81 ? 6.525 -6.030 4.712 1.00 98.06 81 TYR A CA 1
ATOM 605 C C . TYR A 1 81 ? 7.802 -6.811 5.010 1.00 98.06 81 TYR A C 1
ATOM 607 O O . TYR A 1 81 ? 7.836 -8.004 4.725 1.00 98.06 81 TYR A O 1
ATOM 615 N N . GLN A 1 82 ? 8.815 -6.185 5.618 1.00 97.12 82 GLN A N 1
ATOM 616 C CA . GLN A 1 82 ? 10.026 -6.886 6.053 1.00 97.12 82 GLN A CA 1
ATOM 617 C C . GLN A 1 82 ? 9.673 -8.042 6.992 1.00 97.12 82 GLN A C 1
ATOM 619 O O . GLN A 1 82 ? 10.068 -9.174 6.726 1.00 97.12 82 GLN A O 1
ATOM 624 N N . TYR A 1 83 ? 8.846 -7.777 8.004 1.00 96.12 83 TYR A N 1
ATOM 625 C CA . TYR A 1 83 ? 8.434 -8.775 8.985 1.00 96.12 83 TYR A CA 1
ATOM 626 C C . TYR A 1 83 ? 7.646 -9.941 8.367 1.00 96.12 83 TYR A C 1
ATOM 628 O O . TYR A 1 83 ? 7.987 -11.097 8.591 1.00 96.12 83 TYR A O 1
ATOM 636 N N . VAL A 1 84 ? 6.633 -9.669 7.535 1.00 96.25 84 VAL A N 1
ATOM 637 C CA . VAL A 1 84 ? 5.815 -10.733 6.915 1.00 96.25 84 VAL A CA 1
ATOM 638 C C . VAL A 1 84 ? 6.577 -11.484 5.809 1.00 96.25 84 VAL A C 1
ATOM 640 O O . VAL A 1 84 ? 6.309 -12.656 5.516 1.00 96.25 84 VAL A O 1
ATOM 643 N N . SER A 1 85 ? 7.550 -10.831 5.170 1.00 94.31 85 SER A N 1
ATOM 644 C CA . SER A 1 85 ? 8.378 -11.460 4.137 1.00 94.31 85 SER A CA 1
ATOM 645 C C . SER A 1 85 ? 9.442 -12.404 4.694 1.00 94.31 85 SER A C 1
ATOM 647 O O . SER A 1 85 ? 9.855 -13.300 3.953 1.00 94.31 85 SER A O 1
ATOM 649 N N . ASP A 1 86 ? 9.817 -12.258 5.970 1.00 93.31 86 ASP A N 1
ATOM 650 C CA . ASP A 1 86 ? 10.861 -13.048 6.623 1.00 93.31 86 ASP A CA 1
ATOM 651 C C . ASP A 1 86 ? 10.596 -14.558 6.478 1.00 93.31 86 ASP A C 1
ATOM 653 O O . ASP A 1 86 ? 9.470 -15.043 6.630 1.00 93.31 86 ASP A O 1
ATOM 657 N N . GLN A 1 87 ? 11.642 -15.306 6.128 1.00 87.00 87 GLN A N 1
ATOM 658 C CA . GLN A 1 87 ? 11.588 -16.764 6.022 1.00 87.00 87 GLN A CA 1
ATOM 659 C C . GLN A 1 87 ? 11.504 -17.427 7.400 1.00 87.00 87 GLN A C 1
ATOM 661 O O . GLN A 1 87 ? 10.973 -18.528 7.512 1.00 87.00 87 GLN A O 1
ATOM 666 N N . ALA A 1 88 ? 11.986 -16.749 8.442 1.00 92.06 88 ALA A N 1
ATOM 667 C CA . ALA A 1 88 ? 11.914 -17.190 9.827 1.00 92.06 88 ALA A CA 1
ATOM 668 C C . ALA A 1 88 ? 10.598 -16.790 10.525 1.00 92.06 88 ALA A C 1
ATOM 670 O O . ALA A 1 88 ? 10.488 -16.938 11.741 1.00 92.06 88 ALA A O 1
ATOM 671 N N . LEU A 1 89 ? 9.596 -16.275 9.799 1.00 90.88 89 LEU A N 1
ATOM 672 C CA . LEU A 1 89 ? 8.300 -15.898 10.370 1.00 90.88 89 LEU A CA 1
ATOM 673 C C . LEU A 1 89 ? 7.589 -17.115 10.988 1.00 90.88 89 LEU A C 1
ATOM 675 O O . LEU A 1 89 ? 7.176 -18.024 10.274 1.00 90.88 89 LEU A O 1
ATOM 679 N N . VAL A 1 90 ? 7.385 -17.101 12.308 1.00 92.31 90 VAL A N 1
ATOM 680 C CA . VAL A 1 90 ? 6.730 -18.197 13.057 1.00 92.31 90 VAL A CA 1
ATOM 681 C C . VAL A 1 90 ? 5.234 -17.950 13.304 1.00 92.31 90 VAL A C 1
ATOM 683 O O . VAL A 1 90 ? 4.502 -18.896 13.574 1.00 92.31 90 VAL A O 1
ATOM 686 N N . ASP A 1 91 ? 4.760 -16.705 13.196 1.00 95.44 91 ASP A N 1
ATOM 687 C CA . ASP A 1 91 ? 3.357 -16.355 13.458 1.00 95.44 91 ASP A CA 1
ATOM 688 C C . ASP A 1 91 ? 2.412 -17.015 12.423 1.00 95.44 91 ASP A C 1
ATOM 690 O O . ASP A 1 91 ? 2.493 -16.688 11.232 1.00 95.44 91 ASP A O 1
ATOM 694 N N . PRO A 1 92 ? 1.519 -17.937 12.844 1.00 95.06 92 PRO A N 1
ATOM 695 C CA . PRO A 1 92 ? 0.669 -18.695 11.928 1.00 95.06 92 PRO A CA 1
ATOM 696 C C . PRO A 1 92 ? -0.383 -17.828 11.226 1.00 95.06 92 PRO A C 1
ATOM 698 O O . PRO A 1 92 ? -0.713 -18.096 10.068 1.00 95.06 92 PRO A O 1
ATOM 701 N N . ASP A 1 93 ? -0.877 -16.771 11.875 1.00 95.50 93 ASP A N 1
ATOM 702 C CA . ASP A 1 93 ? -1.864 -15.868 11.280 1.00 95.50 93 ASP A CA 1
ATOM 703 C C . ASP A 1 93 ? -1.210 -15.044 10.166 1.00 95.50 93 ASP A C 1
ATOM 705 O O . ASP A 1 93 ? -1.781 -14.850 9.089 1.00 95.50 93 ASP A O 1
ATOM 709 N N . LEU A 1 94 ? 0.035 -14.608 10.375 1.00 94.69 94 LEU A N 1
ATOM 710 C CA . LEU A 1 94 ? 0.787 -13.876 9.356 1.00 94.69 94 LEU A CA 1
ATOM 711 C C . LEU A 1 94 ? 1.272 -14.773 8.215 1.00 94.69 94 LEU A C 1
ATOM 713 O O . LEU A 1 94 ? 1.295 -14.329 7.064 1.00 94.69 94 LEU A O 1
ATOM 717 N N . GLN A 1 95 ? 1.597 -16.038 8.491 1.00 94.69 95 GLN A N 1
ATOM 718 C CA . GLN A 1 95 ? 1.836 -17.023 7.435 1.00 94.69 95 GLN A CA 1
ATOM 719 C C . GLN A 1 95 ? 0.579 -17.243 6.583 1.00 94.69 95 GLN A C 1
ATOM 721 O O . GLN A 1 95 ? 0.680 -17.280 5.356 1.00 94.69 95 GLN A O 1
ATOM 726 N N . MET A 1 96 ? -0.601 -17.322 7.208 1.00 95.62 96 MET A N 1
ATOM 727 C CA . MET A 1 96 ? -1.883 -17.426 6.503 1.00 95.62 96 MET A CA 1
ATOM 728 C C . MET A 1 96 ? -2.195 -16.170 5.677 1.00 95.62 96 MET A C 1
ATOM 730 O O . MET A 1 96 ? -2.764 -16.275 4.592 1.00 95.62 96 MET A O 1
ATOM 734 N N . LEU A 1 97 ? -1.809 -14.985 6.159 1.00 95.56 97 LEU A N 1
ATOM 735 C CA . LEU A 1 97 ? -2.013 -13.714 5.462 1.00 95.56 97 LEU A CA 1
ATOM 736 C C . LEU A 1 97 ? -1.101 -13.549 4.235 1.00 95.56 97 LEU A C 1
ATOM 738 O O . LEU A 1 97 ? -1.516 -12.951 3.242 1.00 95.56 97 LEU A O 1
ATOM 742 N N . LYS A 1 98 ? 0.136 -14.056 4.293 1.00 94.12 98 LYS A N 1
ATOM 743 C CA . LYS A 1 98 ? 1.197 -13.816 3.296 1.00 94.12 98 LYS A CA 1
ATOM 744 C C . LYS A 1 98 ? 0.771 -14.030 1.830 1.00 94.12 98 LYS A C 1
ATOM 746 O O . LYS A 1 98 ? 1.099 -13.162 1.022 1.00 94.12 98 LYS A O 1
ATOM 751 N N . PRO A 1 99 ? 0.017 -15.086 1.454 1.00 94.88 99 PRO A N 1
ATOM 752 C CA . PRO A 1 99 ? -0.435 -15.291 0.073 1.00 94.88 99 PRO A CA 1
ATOM 753 C C . PRO A 1 99 ? -1.403 -14.221 -0.457 1.00 94.88 99 PRO A C 1
ATOM 755 O O . PRO A 1 99 ? -1.576 -14.108 -1.667 1.00 94.88 99 PRO A O 1
ATOM 758 N N . PHE A 1 100 ? -2.041 -13.443 0.423 1.00 96.81 100 PHE A N 1
ATOM 759 C CA . PHE A 1 100 ? -2.987 -12.382 0.058 1.00 96.81 100 PHE A CA 1
ATOM 760 C C . PHE A 1 100 ? -2.326 -11.003 -0.083 1.00 96.81 100 PHE A C 1
ATOM 762 O O . PHE A 1 100 ? -3.000 -10.024 -0.409 1.00 96.81 100 PHE A O 1
ATOM 769 N N . LEU A 1 101 ? -1.019 -10.902 0.174 1.00 97.31 101 LEU A N 1
ATOM 770 C CA . LEU A 1 101 ? -0.254 -9.666 0.046 1.00 97.31 101 LEU A CA 1
ATOM 771 C C . LEU A 1 101 ? 0.526 -9.639 -1.276 1.00 97.31 101 LEU A C 1
ATOM 773 O O . LEU A 1 101 ? 0.966 -10.685 -1.754 1.00 97.31 101 LEU A O 1
ATOM 777 N N . PRO A 1 102 ? 0.787 -8.448 -1.846 1.00 98.12 102 PRO A N 1
ATOM 778 C CA . PRO A 1 102 ? 1.796 -8.310 -2.887 1.00 98.12 102 PRO A CA 1
ATOM 779 C C . PRO A 1 102 ? 3.151 -8.843 -2.403 1.00 98.12 102 PRO A C 1
ATOM 781 O O . PRO A 1 102 ? 3.587 -8.529 -1.293 1.00 98.12 102 PRO A O 1
ATOM 784 N N . GLN A 1 103 ? 3.844 -9.611 -3.245 1.00 97.44 103 GLN A N 1
ATOM 785 C CA . GLN A 1 103 ? 5.181 -10.103 -2.933 1.00 97.44 103 GLN A CA 1
ATOM 786 C C . GLN A 1 103 ? 6.133 -8.920 -2.747 1.00 97.44 103 GLN A C 1
ATOM 788 O O . GLN A 1 103 ? 6.269 -8.078 -3.635 1.00 97.44 103 GLN A O 1
ATOM 793 N N . PHE A 1 104 ? 6.826 -8.885 -1.613 1.00 98.12 104 PHE A N 1
ATOM 794 C CA . PHE A 1 104 ? 7.844 -7.884 -1.324 1.00 98.12 104 PHE A CA 1
ATOM 795 C C . PHE A 1 104 ? 9.220 -8.353 -1.797 1.00 98.12 104 PHE A C 1
ATOM 797 O O . PHE A 1 104 ? 9.706 -9.397 -1.370 1.00 98.12 104 PHE A O 1
ATOM 804 N N . ALA A 1 105 ? 9.845 -7.568 -2.675 1.00 97.38 105 ALA A N 1
ATOM 805 C CA . ALA A 1 105 ? 11.170 -7.832 -3.237 1.00 97.38 105 ALA A CA 1
ATOM 806 C C . ALA A 1 105 ? 12.258 -6.897 -2.671 1.00 97.38 105 ALA A C 1
ATOM 808 O O . ALA A 1 105 ? 13.343 -6.796 -3.238 1.00 97.38 105 ALA A O 1
ATOM 809 N N . GLY A 1 106 ? 11.969 -6.201 -1.566 1.00 97.50 106 GLY A N 1
ATOM 810 C CA . GLY A 1 106 ? 12.917 -5.332 -0.869 1.00 97.50 106 GLY A CA 1
ATOM 811 C C . GLY A 1 106 ? 12.645 -3.832 -1.020 1.00 97.50 106 GLY A C 1
ATOM 812 O O . GLY A 1 106 ? 11.742 -3.386 -1.736 1.00 97.50 106 GLY A O 1
ATOM 813 N N . LYS A 1 107 ? 13.443 -3.039 -0.297 1.00 97.62 107 LYS A N 1
ATOM 814 C CA . LYS A 1 107 ? 13.474 -1.573 -0.383 1.00 97.62 107 LYS A CA 1
ATOM 815 C C . LYS A 1 107 ? 14.476 -1.150 -1.461 1.00 97.62 107 LYS A C 1
ATOM 817 O O . LYS A 1 107 ? 15.567 -1.707 -1.525 1.00 97.62 107 LYS A O 1
ATOM 822 N N . ILE A 1 108 ? 14.131 -0.144 -2.262 1.00 95.94 108 ILE A N 1
ATOM 823 C CA . ILE A 1 108 ? 15.009 0.441 -3.284 1.00 95.94 108 ILE A CA 1
ATOM 824 C C . ILE A 1 108 ? 15.047 1.958 -3.114 1.00 95.94 108 ILE A C 1
ATOM 826 O O . ILE A 1 108 ? 14.003 2.589 -2.978 1.00 95.94 108 ILE A O 1
ATOM 830 N N . ASP A 1 109 ? 16.241 2.542 -3.163 1.00 94.62 109 ASP A N 1
ATOM 831 C CA . ASP A 1 109 ? 16.449 3.989 -3.213 1.00 94.62 109 ASP A CA 1
ATOM 832 C C . ASP A 1 109 ? 16.814 4.388 -4.655 1.00 94.62 109 ASP A C 1
ATOM 834 O O . ASP A 1 109 ? 17.755 3.848 -5.235 1.00 94.62 109 ASP A O 1
ATOM 838 N N . ARG A 1 110 ? 16.026 5.277 -5.274 1.00 88.50 110 ARG A N 1
ATOM 839 C CA . ARG A 1 110 ? 16.165 5.669 -6.689 1.00 88.50 110 ARG A CA 1
ATOM 840 C C . ARG A 1 110 ? 15.559 7.051 -6.947 1.00 88.50 110 ARG A C 1
ATOM 842 O O . ARG A 1 110 ? 14.583 7.419 -6.307 1.00 88.50 110 ARG A O 1
ATOM 849 N N . ASP A 1 111 ? 16.108 7.812 -7.896 1.00 84.62 111 ASP A N 1
ATOM 850 C CA . ASP A 1 111 ? 15.539 9.083 -8.389 1.00 84.62 111 ASP A CA 1
ATOM 851 C C . ASP A 1 111 ? 15.139 10.058 -7.260 1.00 84.62 111 ASP A C 1
ATOM 853 O O . ASP A 1 111 ? 14.110 10.731 -7.304 1.00 84.62 111 ASP A O 1
ATOM 857 N N . GLY A 1 112 ? 15.953 10.097 -6.199 1.00 85.38 112 GLY A N 1
ATOM 858 C CA . GLY A 1 112 ? 15.730 10.960 -5.042 1.00 85.38 112 GLY A CA 1
ATOM 859 C C . GLY A 1 112 ? 14.596 10.518 -4.110 1.00 85.38 112 GLY A C 1
ATOM 860 O O . GLY A 1 112 ? 14.134 11.342 -3.326 1.00 85.38 112 GLY A O 1
ATOM 861 N N . GLY A 1 113 ? 14.147 9.260 -4.151 1.00 91.69 113 GLY A N 1
ATOM 862 C CA . GLY A 1 113 ? 13.158 8.699 -3.224 1.00 91.69 113 GLY A CA 1
ATOM 863 C C . GLY A 1 113 ? 13.453 7.260 -2.790 1.00 91.69 113 GLY A C 1
ATOM 864 O O . GLY A 1 113 ? 14.163 6.523 -3.470 1.00 91.69 113 GLY A O 1
ATOM 865 N N . SER A 1 114 ? 12.851 6.852 -1.671 1.00 95.50 114 SER A N 1
ATOM 866 C CA . SER A 1 114 ? 12.813 5.463 -1.205 1.00 95.50 114 SER A CA 1
ATOM 867 C C . SER A 1 114 ? 11.507 4.802 -1.624 1.00 95.50 114 SER A C 1
ATOM 869 O O . SER A 1 114 ? 10.437 5.394 -1.468 1.00 95.50 114 SER A O 1
ATOM 871 N N . TYR A 1 115 ? 11.572 3.549 -2.061 1.00 97.44 115 TYR A N 1
ATOM 872 C CA . TYR A 1 115 ? 10.428 2.776 -2.530 1.00 97.44 115 TYR A CA 1
ATOM 873 C C . TYR A 1 115 ? 10.418 1.356 -1.955 1.00 97.44 115 TYR A C 1
ATOM 875 O O . TYR A 1 115 ? 11.463 0.768 -1.680 1.00 97.44 115 TYR A O 1
ATOM 883 N N . LEU A 1 116 ? 9.223 0.784 -1.835 1.00 98.25 116 LEU A N 1
ATOM 884 C CA . LEU A 1 116 ? 8.991 -0.651 -1.692 1.00 98.25 116 LEU A CA 1
ATOM 885 C C . LEU A 1 116 ? 8.868 -1.258 -3.093 1.00 98.25 116 LEU A C 1
ATOM 887 O O . LEU A 1 116 ? 8.023 -0.800 -3.867 1.00 98.25 116 LEU A O 1
ATOM 891 N N . LYS A 1 117 ? 9.657 -2.288 -3.417 1.00 98.06 117 LYS A N 1
ATOM 892 C CA . LYS A 1 117 ? 9.443 -3.087 -4.631 1.00 98.06 117 LYS A CA 1
ATOM 893 C C . LYS A 1 117 ? 8.418 -4.179 -4.327 1.00 98.06 117 LYS A C 1
ATOM 895 O O . LYS A 1 117 ? 8.690 -5.077 -3.530 1.00 98.06 117 LYS A O 1
ATOM 900 N N . LEU A 1 118 ? 7.240 -4.086 -4.941 1.00 98.56 118 LEU A N 1
ATOM 901 C CA . LEU A 1 118 ? 6.100 -4.981 -4.709 1.00 98.56 118 LEU A CA 1
ATOM 902 C C . LEU A 1 118 ? 5.649 -5.627 -6.020 1.00 98.56 118 LEU A C 1
ATOM 904 O O . LEU A 1 118 ? 5.731 -4.984 -7.063 1.00 98.56 118 LEU A O 1
ATOM 908 N N . SER A 1 119 ? 5.153 -6.864 -5.998 1.00 98.19 119 SER A N 1
ATOM 909 C CA . SER A 1 119 ? 4.542 -7.462 -7.193 1.00 98.19 119 SER A CA 1
ATOM 910 C C . SER A 1 119 ? 3.355 -6.620 -7.668 1.00 98.19 119 SER A C 1
ATOM 912 O O . SER A 1 119 ? 2.511 -6.200 -6.872 1.00 98.19 119 SER A O 1
ATOM 914 N N . ASN A 1 120 ? 3.259 -6.405 -8.972 1.00 97.69 120 ASN A N 1
ATOM 915 C CA . ASN A 1 120 ? 2.153 -5.707 -9.600 1.00 97.69 120 ASN A CA 1
ATOM 916 C C . ASN A 1 120 ? 0.931 -6.639 -9.678 1.00 97.69 120 ASN A C 1
ATOM 918 O O . ASN A 1 120 ? 0.871 -7.532 -10.520 1.00 97.69 120 ASN A O 1
ATOM 922 N N . VAL A 1 121 ? -0.061 -6.420 -8.811 1.00 96.62 121 VAL A N 1
ATOM 923 C CA . VAL A 1 121 ? -1.242 -7.298 -8.678 1.00 96.62 121 VAL A CA 1
ATOM 924 C C . VAL A 1 121 ? -2.165 -7.312 -9.901 1.00 96.62 121 VAL A C 1
ATOM 926 O O . VAL A 1 121 ? -2.984 -8.216 -10.032 1.00 96.62 121 VAL A O 1
ATOM 929 N N . ILE A 1 122 ? -2.037 -6.333 -10.801 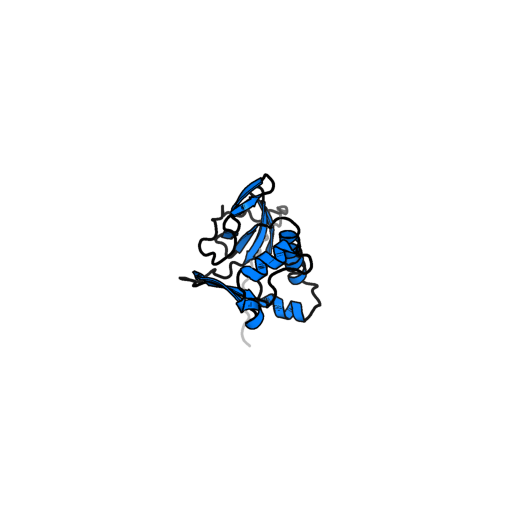1.00 95.69 122 ILE A N 1
ATOM 930 C CA . ILE A 1 122 ? -2.794 -6.286 -12.062 1.00 95.69 122 ILE A CA 1
ATOM 931 C C . ILE A 1 122 ? -1.965 -6.742 -13.268 1.00 95.69 122 ILE A C 1
ATOM 933 O O . ILE A 1 122 ? -2.438 -6.676 -14.403 1.00 95.69 122 ILE A O 1
ATOM 937 N N . HIS A 1 123 ? -0.729 -7.196 -13.057 1.00 95.81 123 HIS A N 1
ATOM 938 C CA . HIS A 1 123 ? 0.104 -7.700 -14.141 1.00 95.81 123 HIS A CA 1
ATOM 939 C C . HIS A 1 123 ? -0.526 -8.939 -14.793 1.00 95.81 123 HIS A C 1
ATOM 941 O O . HIS A 1 123 ? -1.071 -9.805 -14.115 1.00 95.81 123 HIS A O 1
ATOM 947 N N . GLY A 1 124 ? -0.475 -9.010 -16.126 1.00 94.94 124 GLY A N 1
ATOM 948 C CA . GLY A 1 124 ? -1.081 -10.091 -16.915 1.00 94.94 124 GLY A CA 1
ATOM 949 C C . GLY A 1 124 ? -2.577 -9.922 -17.224 1.00 94.94 124 GLY A C 1
ATOM 950 O O . GLY A 1 124 ? -3.102 -10.620 -18.093 1.00 94.94 124 GLY A O 1
ATOM 951 N N . TYR A 1 125 ? -3.272 -8.970 -16.595 1.00 95.56 125 TYR A N 1
ATOM 952 C CA . TYR A 1 125 ? -4.662 -8.662 -16.937 1.00 95.56 125 TYR A CA 1
ATOM 953 C C . TYR A 1 125 ? -4.728 -7.795 -18.203 1.00 95.56 125 TYR A C 1
ATOM 955 O O . TYR A 1 125 ? -4.050 -6.778 -18.311 1.00 95.56 125 TYR A O 1
ATOM 963 N N . HIS A 1 126 ? -5.591 -8.159 -19.157 1.00 92.50 126 HIS A N 1
ATOM 964 C CA . HIS A 1 126 ? -5.739 -7.414 -20.418 1.00 92.50 126 HIS A CA 1
ATOM 965 C C . HIS A 1 126 ? -6.509 -6.094 -20.251 1.00 92.50 126 HIS A C 1
ATOM 967 O O . HIS A 1 126 ? -6.212 -5.106 -20.919 1.00 92.50 126 HIS A O 1
ATOM 973 N N . LYS A 1 127 ? -7.526 -6.088 -19.381 1.00 94.19 127 LYS A N 1
ATOM 974 C CA . LYS A 1 127 ? -8.380 -4.932 -19.061 1.00 94.19 127 LYS A CA 1
ATOM 975 C C . LYS A 1 127 ? -8.777 -4.994 -17.581 1.00 94.19 127 LYS A C 1
ATOM 977 O O . LYS A 1 127 ? -9.914 -5.357 -17.283 1.00 94.19 127 LYS A O 1
ATOM 982 N N . PRO A 1 128 ? -7.835 -4.768 -16.650 1.00 95.50 128 PRO A N 1
ATOM 983 C CA . PRO A 1 128 ? -8.140 -4.873 -15.231 1.00 95.50 128 PRO A CA 1
ATOM 984 C C . PRO A 1 128 ? -9.134 -3.780 -14.826 1.00 95.50 128 PRO A C 1
ATOM 986 O O . PRO A 1 128 ? -8.904 -2.606 -15.103 1.00 95.50 128 PRO A O 1
ATOM 989 N N . CYS A 1 129 ? -10.210 -4.181 -14.152 1.00 95.88 129 CYS A N 1
ATOM 990 C CA . CYS A 1 129 ? -11.102 -3.282 -13.424 1.00 95.88 129 CYS A CA 1
ATOM 991 C C . CYS A 1 129 ? -10.717 -3.355 -11.948 1.00 95.88 129 CYS A C 1
ATOM 993 O O . CYS A 1 129 ? -10.709 -4.442 -11.366 1.00 95.88 129 CYS A O 1
ATOM 995 N N . VAL A 1 130 ? -10.359 -2.224 -11.351 1.00 95.88 130 VAL A N 1
ATOM 996 C CA . VAL A 1 130 ? -9.784 -2.181 -10.003 1.00 95.88 130 VAL A CA 1
ATOM 997 C C . VAL A 1 130 ? -10.700 -1.392 -9.092 1.00 95.88 130 VAL A C 1
ATOM 999 O O . VAL A 1 130 ? -11.035 -0.251 -9.387 1.00 95.88 130 VAL A O 1
ATOM 1002 N N . MET A 1 131 ? -11.048 -1.976 -7.949 1.00 97.12 131 MET A N 1
ATOM 1003 C CA . MET A 1 131 ? -11.761 -1.304 -6.867 1.00 97.12 131 MET A CA 1
ATOM 1004 C C . MET A 1 131 ? -10.894 -1.310 -5.609 1.00 97.12 131 MET A C 1
ATOM 1006 O O . MET A 1 131 ? -10.380 -2.353 -5.215 1.00 97.12 131 MET A O 1
ATOM 1010 N N . ASP A 1 132 ? -10.748 -0.150 -4.972 1.00 96.75 132 ASP A N 1
ATOM 1011 C CA . ASP A 1 132 ? -10.046 -0.008 -3.697 1.00 96.75 132 ASP A CA 1
ATOM 1012 C C . ASP A 1 132 ? -11.061 0.117 -2.556 1.00 96.75 132 ASP A C 1
ATOM 1014 O O . ASP A 1 132 ? -11.864 1.059 -2.509 1.00 96.75 132 ASP A O 1
ATOM 1018 N N . LEU A 1 133 ? -11.010 -0.847 -1.636 1.00 96.19 133 LEU A N 1
ATOM 1019 C CA . LEU A 1 133 ? -11.816 -0.877 -0.424 1.00 96.19 133 LEU A CA 1
ATOM 1020 C C . LEU A 1 133 ? -10.931 -0.604 0.791 1.00 96.19 133 LEU A C 1
ATOM 1022 O O . LEU A 1 133 ? -10.082 -1.412 1.167 1.00 96.19 133 LEU A O 1
ATOM 1026 N N . LYS A 1 134 ? -11.185 0.514 1.470 1.00 95.69 134 LYS A N 1
ATOM 1027 C CA . LYS A 1 134 ? -10.581 0.785 2.771 1.00 95.69 134 LYS A CA 1
ATOM 1028 C C . LYS A 1 134 ? -11.361 0.049 3.850 1.00 95.69 134 LYS A C 1
ATOM 1030 O O . LYS A 1 134 ? -12.526 0.358 4.091 1.00 95.69 134 LYS A O 1
ATOM 1035 N N . MET A 1 135 ? -10.699 -0.895 4.506 1.00 97.06 135 MET A N 1
ATOM 1036 C CA . MET A 1 135 ? -11.288 -1.732 5.550 1.00 97.06 135 MET A CA 1
ATOM 1037 C C . MET A 1 135 ? -11.245 -1.062 6.929 1.00 97.06 135 MET A C 1
ATOM 1039 O O . MET A 1 135 ? -10.337 -0.287 7.233 1.00 97.06 135 MET A O 1
ATOM 1043 N N . GLY A 1 136 ? -12.208 -1.419 7.779 1.00 95.62 136 GLY A N 1
ATOM 1044 C CA . GLY A 1 136 ? -12.296 -1.020 9.181 1.00 95.62 136 GLY A CA 1
ATOM 1045 C C . GLY A 1 136 ? -13.397 0.005 9.471 1.00 95.62 136 GLY A C 1
ATOM 1046 O O . GLY A 1 136 ? -13.680 0.905 8.685 1.00 95.62 136 GLY A O 1
ATOM 1047 N N . ARG A 1 137 ? -13.996 -0.101 10.667 1.00 96.25 137 ARG A N 1
ATOM 1048 C CA . ARG A 1 137 ? -14.942 0.902 11.205 1.00 96.25 137 ARG A CA 1
ATOM 1049 C C . ARG A 1 137 ? -14.254 2.198 11.643 1.00 96.25 137 ARG A C 1
ATOM 1051 O O . ARG A 1 137 ? -14.910 3.224 11.812 1.00 96.25 137 ARG A O 1
ATOM 1058 N N . ILE A 1 138 ? -12.943 2.126 11.864 1.00 95.06 138 ILE A N 1
ATOM 1059 C CA . ILE A 1 138 ? -12.072 3.210 12.309 1.00 95.06 138 ILE A CA 1
ATOM 1060 C C . ILE A 1 138 ? -10.936 3.320 11.290 1.00 95.06 138 ILE A C 1
ATOM 1062 O O . ILE A 1 138 ? -10.198 2.361 11.090 1.00 95.06 138 ILE A O 1
ATOM 1066 N N . THR A 1 139 ? -10.800 4.484 10.651 1.00 94.00 139 THR A N 1
ATOM 1067 C CA . THR A 1 139 ? -9.812 4.736 9.580 1.00 94.00 139 THR A CA 1
ATOM 1068 C C . THR A 1 139 ? -8.665 5.657 10.010 1.00 94.00 139 THR A C 1
ATOM 1070 O O . THR A 1 139 ? -7.865 6.095 9.181 1.00 94.00 139 THR A O 1
ATOM 1073 N N . TYR A 1 140 ? -8.580 5.962 11.305 1.00 93.94 140 TYR A N 1
ATOM 1074 C CA . TYR A 1 140 ? -7.474 6.674 11.942 1.00 93.94 140 TYR A CA 1
ATOM 1075 C C . TYR A 1 140 ? -6.696 5.721 12.856 1.00 93.94 140 TYR A C 1
ATOM 1077 O O . TYR A 1 140 ? -7.249 4.750 13.369 1.00 93.94 140 TYR A O 1
ATOM 1085 N N . ASP A 1 141 ? -5.404 5.983 13.052 1.00 91.19 141 ASP A N 1
ATOM 1086 C CA . ASP A 1 141 ? -4.586 5.171 13.953 1.00 91.19 141 ASP A CA 1
ATOM 1087 C C . ASP A 1 141 ? -4.755 5.588 15.426 1.00 91.19 141 ASP A C 1
ATOM 1089 O O . ASP A 1 141 ? -5.342 6.625 15.737 1.00 91.19 141 ASP A O 1
ATOM 1093 N N . ARG A 1 142 ? -4.245 4.760 16.348 1.00 92.06 142 ARG A N 1
ATOM 1094 C CA . ARG A 1 142 ? -4.327 5.007 17.802 1.00 92.06 142 ARG A CA 1
ATOM 1095 C C . ARG A 1 142 ? -3.591 6.277 18.245 1.00 92.06 142 ARG A C 1
ATOM 1097 O O . ARG A 1 142 ? -3.879 6.791 19.317 1.00 92.06 142 ARG A O 1
ATOM 1104 N N . SER A 1 143 ? -2.646 6.757 17.438 1.00 91.88 143 SER A N 1
ATOM 1105 C CA . SER A 1 143 ? -1.841 7.957 17.687 1.00 91.88 143 SER A CA 1
ATOM 1106 C C . SER A 1 143 ? -2.382 9.209 16.987 1.00 91.88 143 SER A C 1
ATOM 1108 O O . SER A 1 143 ? -1.722 10.247 16.991 1.00 91.88 143 SER A O 1
ATOM 1110 N N . ALA A 1 144 ? -3.547 9.125 16.339 1.00 93.62 144 ALA A N 1
ATOM 1111 C CA . ALA A 1 144 ? -4.094 10.227 15.567 1.00 93.62 144 ALA A CA 1
ATOM 1112 C C . ALA A 1 144 ? -4.484 11.400 16.475 1.00 93.62 144 ALA A C 1
ATOM 1114 O O . ALA A 1 144 ? -5.104 11.214 17.521 1.00 93.62 144 ALA A O 1
ATOM 1115 N N . THR A 1 145 ? -4.163 12.622 16.044 1.00 95.69 145 THR A N 1
ATOM 1116 C CA . THR A 1 145 ? -4.605 13.834 16.745 1.00 95.69 145 THR A CA 1
ATOM 1117 C C . THR A 1 145 ? -6.121 13.986 16.662 1.00 95.69 145 THR A C 1
ATOM 1119 O O . THR A 1 145 ? -6.769 13.425 15.769 1.00 95.69 145 THR A O 1
ATOM 1122 N N . GLN A 1 146 ? -6.701 14.795 17.547 1.00 96.88 146 GLN A N 1
ATOM 1123 C CA . GLN A 1 146 ? -8.143 15.030 17.554 1.00 96.88 146 GLN A CA 1
ATOM 1124 C C . GLN A 1 146 ? -8.637 15.596 16.213 1.00 96.88 146 GLN A C 1
ATOM 1126 O O . GLN A 1 146 ? -9.675 15.179 15.700 1.00 96.88 146 GLN A O 1
ATOM 1131 N N . GLU A 1 147 ? -7.868 16.484 15.588 1.00 96.56 147 GLU A N 1
ATOM 1132 C CA . GLU A 1 147 ? -8.178 17.058 14.277 1.00 96.56 147 GLU A CA 1
ATOM 1133 C C . GLU A 1 147 ? -8.181 15.976 13.194 1.00 96.56 147 GLU A C 1
ATOM 1135 O O . GLU A 1 147 ? -9.077 15.936 12.345 1.00 96.56 147 GLU A O 1
ATOM 1140 N N . LYS A 1 148 ? -7.204 15.060 13.237 1.00 94.31 148 LYS A N 1
ATOM 1141 C CA . LYS A 1 148 ? -7.113 13.938 12.300 1.00 94.31 148 LYS A CA 1
ATOM 1142 C C . LYS A 1 148 ? -8.281 12.971 12.477 1.00 94.31 148 LYS A C 1
ATOM 1144 O O . LYS A 1 148 ? -8.863 12.555 11.475 1.00 94.31 148 LYS A O 1
ATOM 1149 N N . ILE A 1 149 ? -8.650 12.663 13.719 1.00 95.62 149 ILE A N 1
ATOM 1150 C CA . ILE A 1 149 ? -9.820 11.844 14.053 1.00 95.62 149 ILE A CA 1
ATOM 1151 C C . ILE A 1 149 ? -11.081 12.489 13.472 1.00 95.62 149 ILE A C 1
ATOM 1153 O O . ILE A 1 149 ? -11.783 11.864 12.681 1.00 95.62 149 ILE A O 1
ATOM 1157 N N . LEU A 1 150 ? -11.341 13.763 13.780 1.00 95.56 150 LEU A N 1
ATOM 1158 C CA . LEU A 1 150 ? -12.514 14.484 13.278 1.00 95.56 150 LEU A CA 1
ATOM 1159 C C . LEU A 1 150 ? -12.543 14.556 11.745 1.00 95.56 150 LEU A C 1
ATOM 1161 O O . LEU A 1 150 ? -13.611 14.422 11.148 1.00 95.56 150 LEU A O 1
ATOM 1165 N N . SER A 1 151 ? -11.386 14.738 11.105 1.00 94.88 151 SER A N 1
ATOM 1166 C CA . SER A 1 151 ? -11.265 14.722 9.646 1.00 94.88 151 SER A CA 1
ATOM 1167 C C . SER A 1 151 ? -11.648 13.362 9.060 1.00 94.88 151 SER A C 1
ATOM 1169 O O . SER A 1 151 ? -12.478 13.309 8.157 1.00 94.88 151 SER A O 1
ATOM 1171 N N . GLU A 1 152 ? -11.099 12.259 9.578 1.00 93.56 152 GLU A N 1
ATOM 1172 C CA . GLU A 1 152 ? -11.419 10.909 9.092 1.00 93.56 152 GLU A CA 1
ATOM 1173 C C . GLU A 1 152 ? -12.890 10.544 9.331 1.00 93.56 152 GLU A C 1
ATOM 1175 O O . GLU A 1 152 ? -13.544 10.006 8.441 1.00 93.56 152 GLU A O 1
ATOM 1180 N N . LEU A 1 153 ? -13.451 10.923 10.482 1.00 92.56 153 LEU A N 1
ATOM 1181 C CA . LEU A 1 153 ? -14.853 10.664 10.816 1.00 92.56 153 LEU A CA 1
ATOM 1182 C C . LEU A 1 153 ? -15.848 11.374 9.894 1.00 92.56 153 LEU A C 1
ATOM 1184 O O . LEU A 1 153 ? -16.944 10.860 9.674 1.00 92.56 153 LEU A O 1
ATOM 1188 N N . LYS A 1 154 ? -15.476 12.540 9.358 1.00 94.94 154 LYS A N 1
ATOM 1189 C CA . LYS A 1 154 ? -16.302 13.296 8.408 1.00 94.94 154 LYS A CA 1
ATOM 1190 C C . LYS A 1 154 ? -16.243 12.737 6.986 1.00 94.94 154 LYS A C 1
ATOM 1192 O O . LYS A 1 154 ? -17.183 12.958 6.233 1.00 94.94 154 LYS A O 1
ATOM 1197 N N . LYS A 1 155 ? -15.171 12.026 6.606 1.00 92.56 155 LYS A N 1
ATOM 1198 C CA . LYS A 1 155 ? -14.967 11.564 5.219 1.00 92.56 155 LYS A CA 1
ATOM 1199 C C . LYS A 1 155 ? -16.015 10.561 4.760 1.00 92.56 155 LYS A C 1
ATOM 1201 O O . LYS A 1 155 ? -16.468 10.646 3.625 1.00 92.56 155 LYS A O 1
ATOM 1206 N N . PHE A 1 156 ? -16.359 9.598 5.613 1.00 94.31 156 PHE A N 1
ATOM 1207 C CA . PHE A 1 156 ? -17.333 8.565 5.271 1.00 94.31 156 PHE A CA 1
ATOM 1208 C C . PHE A 1 156 ? -18.013 8.004 6.527 1.00 94.31 156 PHE A C 1
ATOM 1210 O O . PHE A 1 156 ? -17.644 6.933 7.017 1.00 94.31 156 PHE A O 1
ATOM 1217 N N . PRO A 1 157 ? -19.023 8.713 7.067 1.00 94.19 157 PRO A N 1
ATOM 1218 C CA . PRO A 1 157 ? -19.751 8.279 8.259 1.00 94.19 157 PRO A CA 1
ATOM 1219 C C . PRO A 1 157 ? -20.277 6.828 8.215 1.00 94.19 157 PRO A C 1
ATOM 1221 O O . PRO A 1 157 ? -20.178 6.152 9.245 1.00 94.19 157 PRO A O 1
ATOM 1224 N N . PRO A 1 158 ? -20.753 6.288 7.066 1.00 95.38 158 PRO A N 1
ATOM 1225 C CA . PRO A 1 158 ? -21.252 4.912 7.001 1.00 95.38 158 PRO A CA 1
ATOM 1226 C C . PRO A 1 158 ? -20.217 3.822 7.323 1.00 95.38 158 PRO A C 1
ATOM 1228 O O . PRO A 1 158 ? -20.616 2.732 7.736 1.00 95.38 158 PRO A O 1
ATOM 1231 N N . ALA A 1 159 ? -18.904 4.086 7.215 1.00 93.44 159 ALA A N 1
ATOM 1232 C CA . ALA A 1 159 ? -17.867 3.091 7.534 1.00 93.44 159 ALA A CA 1
ATOM 1233 C C . ALA A 1 159 ? -17.996 2.548 8.965 1.00 93.44 159 ALA A C 1
ATOM 1235 O O . ALA A 1 159 ? -17.686 1.384 9.205 1.00 93.44 159 ALA A O 1
ATOM 1236 N N . ARG A 1 160 ? -18.505 3.344 9.918 1.00 93.19 160 ARG A N 1
ATOM 1237 C CA . ARG A 1 160 ? -18.685 2.895 11.309 1.00 93.19 160 ARG A CA 1
ATOM 1238 C C . ARG A 1 160 ? -19.679 1.747 11.447 1.00 93.19 160 ARG A C 1
ATOM 1240 O O . ARG A 1 160 ? -19.533 0.929 12.351 1.00 93.19 160 ARG A O 1
ATOM 1247 N N . GLN A 1 161 ? -20.677 1.699 10.568 1.00 95.62 161 GLN A N 1
ATOM 1248 C CA . GLN A 1 161 ? -21.679 0.641 10.548 1.00 95.62 161 GLN A CA 1
ATOM 1249 C C . GLN A 1 161 ? -21.250 -0.492 9.612 1.00 95.62 161 GLN A C 1
ATOM 1251 O O . GLN A 1 161 ? -21.271 -1.654 10.012 1.00 95.62 161 GLN A O 1
ATOM 1256 N N . LEU A 1 162 ? -20.810 -0.148 8.398 1.00 96.56 162 LEU A N 1
ATOM 1257 C CA . LEU A 1 162 ? -20.495 -1.110 7.337 1.00 96.56 162 LEU A CA 1
ATOM 1258 C C . LEU A 1 162 ? -19.161 -1.837 7.548 1.00 96.56 162 LEU A C 1
ATOM 1260 O O . LEU A 1 162 ? -19.006 -2.978 7.131 1.00 96.56 162 LEU A O 1
ATOM 1264 N N . GLY A 1 163 ? -18.190 -1.190 8.195 1.00 96.69 163 GLY A N 1
ATOM 1265 C CA . GLY A 1 163 ? -16.841 -1.727 8.384 1.00 96.69 163 GLY A CA 1
ATOM 1266 C C . GLY A 1 163 ? -15.921 -1.600 7.168 1.00 96.69 163 GLY A C 1
ATOM 1267 O O . GLY A 1 163 ? -14.827 -2.157 7.203 1.00 96.69 163 GLY A O 1
ATOM 1268 N N . PHE A 1 164 ? -16.328 -0.877 6.122 1.00 96.44 164 PHE A N 1
ATOM 1269 C CA . PHE A 1 164 ? -15.493 -0.559 4.963 1.00 96.44 164 PHE A CA 1
ATOM 1270 C C . PHE A 1 164 ? -15.973 0.713 4.241 1.00 96.44 164 PHE A C 1
ATOM 1272 O O . PHE A 1 164 ? -17.066 1.225 4.502 1.00 96.44 164 PHE A O 1
ATOM 1279 N N . GLN A 1 165 ? -15.151 1.208 3.314 1.00 95.38 165 GLN A N 1
ATOM 1280 C CA . GLN A 1 165 ? -15.438 2.327 2.417 1.00 95.38 165 GLN A CA 1
ATOM 1281 C C . GLN A 1 165 ? -14.858 2.053 1.021 1.00 95.38 165 GLN A C 1
ATOM 1283 O O . GLN A 1 165 ? -13.679 1.724 0.905 1.00 95.38 165 GLN A O 1
ATOM 1288 N N . ILE A 1 166 ? -15.640 2.284 -0.038 1.00 94.88 166 ILE A N 1
ATOM 1289 C CA . ILE A 1 166 ? -15.115 2.343 -1.413 1.00 94.88 166 ILE A CA 1
ATOM 1290 C C . ILE A 1 166 ? -14.336 3.652 -1.570 1.00 94.88 166 ILE A C 1
ATOM 1292 O O . ILE A 1 166 ? -14.903 4.731 -1.382 1.00 94.88 166 ILE A O 1
ATOM 1296 N N . THR A 1 167 ? -13.041 3.575 -1.880 1.00 94.56 167 THR A N 1
ATOM 1297 C CA . THR A 1 167 ? -12.187 4.766 -2.032 1.00 94.56 167 THR A CA 1
ATOM 1298 C C . THR A 1 167 ? -11.853 5.104 -3.477 1.00 94.56 167 THR A C 1
ATOM 1300 O O . THR A 1 167 ? -11.502 6.248 -3.759 1.00 94.56 167 THR A O 1
ATOM 1303 N N . GLY A 1 168 ? -12.037 4.156 -4.392 1.00 94.44 168 GLY A N 1
ATOM 1304 C CA . GLY A 1 168 ? -11.977 4.414 -5.820 1.00 94.44 168 GLY A CA 1
ATOM 1305 C C . GLY A 1 168 ? -12.251 3.174 -6.654 1.00 94.44 168 GLY A C 1
ATOM 1306 O O . GLY A 1 168 ? -12.206 2.049 -6.156 1.00 94.44 168 GLY A O 1
ATOM 1307 N N . MET A 1 169 ? -12.560 3.407 -7.925 1.00 94.12 169 MET A N 1
ATOM 1308 C CA . MET A 1 169 ? -12.836 2.378 -8.918 1.00 94.12 169 MET A CA 1
ATOM 1309 C C . MET A 1 169 ? -12.399 2.891 -10.292 1.00 94.12 169 MET A C 1
ATOM 1311 O O . MET A 1 169 ? -12.694 4.043 -10.619 1.00 94.12 169 MET A O 1
ATOM 1315 N N . VAL A 1 170 ? -11.686 2.066 -11.059 1.00 90.50 170 VAL A N 1
ATOM 1316 C CA . VAL A 1 170 ? -11.173 2.377 -12.408 1.00 90.50 170 VAL A CA 1
ATOM 1317 C C . VAL A 1 170 ? -11.267 1.179 -13.339 1.00 90.50 170 VAL A C 1
ATOM 1319 O O . VAL A 1 170 ? -11.205 0.032 -12.836 1.00 90.50 170 VAL A O 1
#

InterPro domains:
  IPR005522 Inositol polyphosphate kinase [PF03770] (115-169)
  IPR005522 Inositol polyphosphate kinase [PTHR12400] (25-169)
  IPR038286 Inositol polyphosphate kinase superfamily [G3DSA:3.30.470.160] (62-170)

Sequence (170 aa):
MSKATEVEGRKTAINCSNEKEREGSPEIKSAGVPLKIQASGHKVTQGHSGNQIPAVIDLGDGFILKALQKPPRGERELNFYQYVSDQALVDPDLQMLKPFLPQFAGKIDRDGGSYLKLSNVIHGYHKPCVMDLKMGRITYDRSATQEKILSELKKFPPARQLGFQITGMV

Secondary structure (DSSP, 8-state):
--------------------------------EE-S---SS-SEEE-TTS-EEESEEE-SSSEEEEEPPTTTHHHHHHHHHHHHH-TT---HHHHHHGGGSPPEEEEEEETTEEEEEEE-TTTT-SS---EEEEESS--S-TT--HHHHHHHHHH-TTHHHHSEEEEEE-

Organism: Elysia chlorotica (NCBI:txid188477)

Radius of gyration: 24.95 Å; chains: 1; bounding box: 62×83×47 Å

Foldseek 3Di:
DDDDDDDDDDDDDDDDDDDDDDPDDPDLPAPFAQDPDDFADDQWDAFQVRDIDGQWTGSLPQKIWGFQHDPPRSVVVQVVLVQLQDPPNPDVVSVVCNVVAFNWPHWDDDPRTITTITGDPCPPPPDDKDWDKAFALQPDDPPDDPVRRVVRCVPDVCCVVVRIDTRGID

pLDDT: mean 83.53, std 22.69, range [27.98, 98.56]